Protein AF-A0A7J9HB77-F1 (afdb_monomer_lite)

Radius of gyration: 17.98 Å; chains: 1; boundin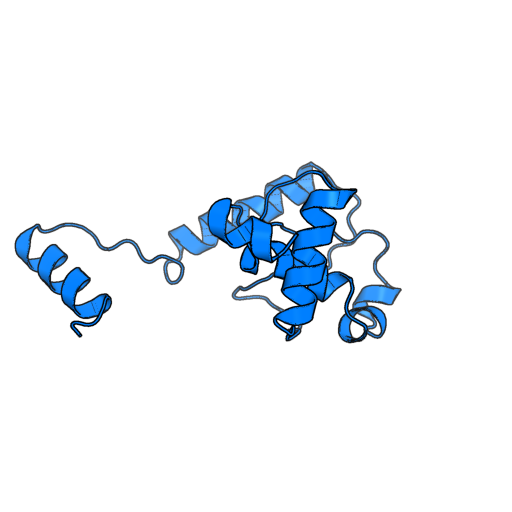g box: 35×38×48 Å

Foldseek 3Di:
DQDPVRVVVVCCVVPVDDDDDCDPDPVNQVVVCVVVVVCCVVCVPWPDDAPDLDDDDDPDDDDDDLVLLLVQQVCCCPPVVAAADSSLRVQVSCVVDPVNCPDPVNVPTPDYDGGSDGHPDDPVVNVVSD

Sequence (130 aa):
MQSREETATNVLQETGAALIHAHDDGRIISGQGTISLELLEQAPRMDTKRVPISGLRCRNVITVDDTETIKAMRLCYEILKVAVEPSGAIGLVGALSNSFRNNLAWKECNQIAIILSEGNVDLGSAVEFI

Organism: NCBI:txid34285

Structure (mmCIF, N/CA/C/O backbone):
data_AF-A0A7J9HB77-F1
#
_entry.id   AF-A0A7J9HB77-F1
#
loop_
_atom_site.group_PDB
_atom_site.id
_atom_site.type_symbol
_atom_site.label_atom_id
_atom_site.label_alt_id
_atom_site.label_comp_id
_atom_site.label_asym_id
_atom_site.label_entity_id
_atom_site.label_seq_id
_atom_site.pdbx_PDB_ins_code
_atom_site.Cartn_x
_atom_site.Cartn_y
_atom_site.Cartn_z
_atom_site.occupancy
_atom_site.B_iso_or_equiv
_atom_site.auth_seq_id
_atom_site.auth_comp_id
_atom_site.auth_asym_id
_atom_site.auth_atom_id
_atom_site.pdbx_PDB_model_num
ATOM 1 N N . MET A 1 1 ? 6.402 11.266 29.208 1.00 47.69 1 MET A N 1
ATOM 2 C CA . MET A 1 1 ? 5.503 11.126 28.043 1.00 47.69 1 MET A CA 1
ATOM 3 C C . MET A 1 1 ? 4.587 9.959 28.344 1.00 47.69 1 MET A C 1
ATOM 5 O O . MET A 1 1 ? 5.108 8.889 28.623 1.00 47.69 1 MET A O 1
ATOM 9 N N . GLN A 1 2 ? 3.276 10.183 28.394 1.00 56.22 2 GLN A N 1
ATOM 10 C CA . GLN A 1 2 ? 2.294 9.111 28.578 1.00 56.22 2 GLN A CA 1
ATOM 11 C C . GLN A 1 2 ? 2.262 8.258 27.298 1.00 56.22 2 GLN A C 1
ATOM 13 O O . GLN A 1 2 ? 2.332 8.820 26.201 1.00 56.22 2 GLN A O 1
ATOM 18 N N . SER A 1 3 ? 2.248 6.928 27.411 1.00 85.06 3 SER A N 1
ATOM 19 C CA . SER A 1 3 ? 2.229 6.055 26.225 1.00 85.06 3 SER A CA 1
ATOM 20 C C . SER A 1 3 ? 0.878 6.165 25.508 1.00 85.06 3 SER A C 1
ATOM 22 O O . SER A 1 3 ? -0.154 6.305 26.164 1.00 85.06 3 SER A O 1
ATOM 24 N N . ARG A 1 4 ? 0.859 6.045 24.170 1.00 86.00 4 ARG A N 1
ATOM 25 C CA . ARG A 1 4 ? -0.390 6.016 23.374 1.00 86.00 4 ARG A CA 1
ATOM 26 C C . ARG A 1 4 ? -1.370 4.965 23.908 1.00 86.00 4 ARG A C 1
ATOM 28 O O . ARG A 1 4 ? -2.574 5.196 23.924 1.00 86.00 4 ARG A O 1
ATOM 35 N N . GLU A 1 5 ? -0.838 3.837 24.371 1.00 84.75 5 GLU A N 1
ATOM 36 C CA . GLU A 1 5 ? -1.600 2.724 24.946 1.00 84.75 5 GLU A CA 1
ATOM 37 C C . GLU A 1 5 ? -2.236 3.082 26.294 1.00 84.75 5 GLU A C 1
ATOM 39 O O . GLU A 1 5 ? -3.373 2.705 26.572 1.00 84.75 5 GLU A O 1
ATOM 44 N N . GLU A 1 6 ? -1.532 3.853 27.119 1.00 90.00 6 GLU A N 1
ATOM 45 C CA . GLU A 1 6 ? -2.001 4.263 28.442 1.00 90.00 6 GLU A CA 1
ATOM 46 C C . GLU A 1 6 ? -3.140 5.283 28.323 1.00 90.00 6 GLU A C 1
ATOM 48 O O . GLU A 1 6 ? -4.190 5.120 28.941 1.00 90.00 6 GLU A O 1
ATOM 53 N N . THR A 1 7 ? -2.989 6.285 27.449 1.00 92.06 7 THR A N 1
ATOM 54 C CA . THR A 1 7 ? -4.066 7.242 27.157 1.00 92.06 7 THR A CA 1
ATOM 55 C C . THR A 1 7 ? -5.291 6.543 26.570 1.00 92.06 7 THR A C 1
ATOM 57 O O . THR A 1 7 ? -6.410 6.826 26.995 1.00 92.06 7 THR A O 1
ATOM 60 N N . ALA A 1 8 ? -5.099 5.601 25.637 1.00 90.44 8 ALA A N 1
ATOM 61 C CA . ALA A 1 8 ? -6.202 4.811 25.095 1.00 90.44 8 ALA A CA 1
ATOM 62 C C . ALA A 1 8 ? -6.916 4.018 26.201 1.00 90.44 8 ALA A C 1
ATOM 64 O O . ALA A 1 8 ? -8.141 4.033 26.266 1.00 90.44 8 ALA A O 1
ATOM 65 N N . THR A 1 9 ? -6.162 3.397 27.113 1.00 90.56 9 THR A N 1
ATOM 66 C CA . THR A 1 9 ? -6.715 2.637 28.245 1.00 90.56 9 THR A CA 1
ATOM 67 C C . THR A 1 9 ? -7.569 3.509 29.164 1.00 90.56 9 THR A C 1
ATOM 69 O O . THR A 1 9 ? -8.679 3.109 29.513 1.00 90.56 9 THR A O 1
ATOM 72 N N . ASN A 1 10 ? -7.107 4.713 29.506 1.00 93.62 10 ASN A N 1
ATOM 73 C CA . ASN A 1 10 ? -7.864 5.628 30.365 1.00 93.62 10 ASN A CA 1
ATOM 74 C C . ASN A 1 10 ? -9.186 6.054 29.712 1.00 93.62 10 ASN A C 1
ATOM 76 O O . ASN A 1 10 ? -10.236 5.979 30.345 1.00 93.62 10 ASN A O 1
ATOM 80 N N . VAL A 1 11 ? -9.165 6.404 28.420 1.00 94.44 11 VAL A N 1
ATOM 81 C CA . VAL A 1 11 ? -10.386 6.762 27.680 1.00 94.44 11 VAL A CA 1
ATOM 82 C C . VAL A 1 11 ? -11.376 5.595 27.646 1.00 94.44 11 VAL A C 1
ATOM 84 O O . VAL A 1 11 ? -12.574 5.810 27.828 1.00 94.44 11 VAL A O 1
ATOM 87 N N . LEU A 1 12 ? -10.905 4.356 27.458 1.00 94.19 12 LEU A N 1
ATOM 88 C CA . LEU A 1 12 ? -11.768 3.166 27.493 1.00 94.19 12 LEU A CA 1
ATOM 89 C C . LEU A 1 12 ? -12.436 2.994 28.862 1.00 94.19 12 LEU A C 1
ATOM 91 O O . LEU A 1 12 ? -13.634 2.725 28.922 1.00 94.19 12 LEU A O 1
ATOM 95 N N . GLN A 1 13 ? -11.677 3.178 29.947 1.00 94.44 13 GLN A N 1
ATOM 96 C CA . GLN A 1 13 ? -12.190 3.059 31.313 1.00 94.44 13 GLN A CA 1
ATOM 97 C C . GLN A 1 13 ? -13.202 4.159 31.656 1.00 94.44 13 GLN A C 1
ATOM 99 O O . GLN A 1 13 ? -14.221 3.872 32.280 1.00 94.44 13 GLN A O 1
ATOM 104 N N . GLU A 1 14 ? -12.947 5.398 31.235 1.00 96.50 14 GLU A N 1
ATOM 105 C CA . GLU A 1 14 ? -13.815 6.544 31.531 1.00 96.50 14 GLU A CA 1
ATOM 106 C C . GLU A 1 14 ? -15.102 6.550 30.698 1.00 96.50 14 GLU A C 1
ATOM 108 O O . GLU A 1 14 ? -16.156 6.953 31.188 1.00 96.50 14 GLU A O 1
ATOM 113 N N . THR A 1 15 ? -15.032 6.116 29.436 1.00 96.88 15 THR A N 1
ATOM 114 C CA . THR A 1 15 ? -16.149 6.258 28.484 1.00 96.88 15 THR A CA 1
ATOM 115 C C . THR A 1 15 ? -16.920 4.966 28.228 1.00 96.88 15 THR A C 1
ATOM 117 O O . THR A 1 15 ? -18.045 5.021 27.734 1.00 96.88 15 THR A O 1
ATOM 120 N N . GLY A 1 16 ? -16.328 3.801 28.511 1.00 94.56 16 GLY A N 1
ATOM 121 C CA . GLY A 1 16 ? -16.871 2.506 28.091 1.00 94.56 16 GLY A CA 1
ATOM 122 C C . GLY A 1 16 ? -16.820 2.270 26.574 1.00 94.56 16 GLY A C 1
ATOM 123 O O . GLY A 1 16 ? -17.511 1.381 26.075 1.00 94.56 16 GLY A O 1
ATOM 124 N N . ALA A 1 17 ? -16.043 3.062 25.824 1.00 94.06 17 ALA A N 1
ATOM 125 C CA . ALA A 1 17 ? -15.860 2.881 24.387 1.00 94.06 17 ALA A CA 1
ATOM 126 C C . ALA A 1 17 ? -15.172 1.544 24.053 1.00 94.06 17 ALA A C 1
ATOM 128 O O . ALA A 1 17 ? -14.505 0.932 24.885 1.00 94.06 17 ALA A O 1
ATOM 129 N N . ALA A 1 18 ? -15.308 1.098 22.804 1.00 90.44 18 ALA A N 1
ATOM 130 C CA . ALA A 1 18 ? -14.569 -0.050 22.289 1.00 90.44 18 ALA A CA 1
ATOM 131 C C . ALA A 1 18 ? -13.263 0.408 21.627 1.00 90.44 18 ALA A C 1
ATOM 133 O O . ALA A 1 18 ? -13.273 1.320 20.798 1.00 90.44 18 ALA A O 1
ATOM 134 N N . LEU A 1 19 ? -12.149 -0.256 21.945 1.00 90.19 19 LEU A N 1
ATOM 135 C CA . LEU A 1 19 ? -10.884 -0.029 21.251 1.00 90.19 19 LEU A CA 1
ATOM 136 C C . LEU A 1 19 ? -10.926 -0.699 19.880 1.00 90.19 19 LEU A C 1
ATOM 138 O O . LEU A 1 19 ? -11.203 -1.893 19.775 1.00 90.19 19 LEU A O 1
ATOM 142 N N . ILE A 1 20 ? -10.608 0.061 18.837 1.00 90.81 20 ILE A N 1
ATOM 143 C CA . ILE A 1 20 ? -10.390 -0.472 17.494 1.00 90.81 20 ILE A CA 1
ATOM 144 C C . ILE A 1 20 ? -8.891 -0.395 17.208 1.00 90.81 20 ILE A C 1
ATOM 146 O O . ILE A 1 20 ? -8.323 0.696 17.152 1.00 90.81 20 ILE A O 1
ATOM 150 N N . HIS A 1 21 ? -8.239 -1.550 17.063 1.00 88.81 21 HIS A N 1
ATOM 151 C CA . HIS A 1 21 ? -6.812 -1.608 16.743 1.00 88.81 21 HIS A CA 1
ATOM 152 C C . HIS A 1 21 ? -6.561 -1.133 15.311 1.00 88.81 21 HIS A C 1
ATOM 154 O O . HIS A 1 21 ? -7.352 -1.396 14.413 1.00 88.81 21 HIS A O 1
ATOM 160 N N . ALA A 1 22 ? -5.431 -0.468 15.072 1.00 85.94 22 ALA A N 1
ATOM 161 C CA . ALA A 1 22 ? -5.099 0.036 13.739 1.00 85.94 22 ALA A CA 1
ATOM 162 C C . ALA A 1 22 ? -4.700 -1.073 12.741 1.00 85.94 22 ALA A C 1
ATOM 164 O O . ALA A 1 22 ? -4.765 -0.852 11.537 1.00 85.94 22 ALA A O 1
ATOM 165 N N . HIS A 1 23 ? -4.267 -2.245 13.222 1.00 82.12 23 HIS A N 1
ATOM 166 C CA . HIS A 1 23 ? -3.803 -3.349 12.368 1.00 82.12 23 HIS A CA 1
ATOM 167 C C . HIS A 1 23 ? -3.963 -4.741 13.000 1.00 82.12 23 HIS A C 1
ATOM 169 O O . HIS A 1 23 ? -4.259 -5.689 12.280 1.00 82.12 23 HIS A O 1
ATOM 175 N N . ASP A 1 24 ? -3.799 -4.881 14.319 1.00 86.00 24 ASP A N 1
ATOM 176 C CA . ASP A 1 24 ? -3.865 -6.176 15.020 1.00 86.00 24 ASP A CA 1
ATOM 177 C C . ASP A 1 24 ? -5.303 -6.564 15.427 1.00 86.00 24 ASP A C 1
ATOM 179 O O . ASP A 1 24 ? -5.625 -6.775 16.592 1.00 86.00 24 ASP A O 1
ATOM 183 N N . ASP A 1 25 ? -6.215 -6.583 14.451 1.00 90.31 25 ASP A N 1
ATOM 184 C CA . ASP A 1 25 ? -7.604 -7.037 14.608 1.00 90.31 25 ASP A CA 1
ATOM 185 C C . ASP A 1 25 ? -8.038 -7.759 13.326 1.00 90.31 25 ASP A C 1
ATOM 187 O O . ASP A 1 25 ? -7.881 -7.238 12.220 1.00 90.31 25 ASP A O 1
ATOM 191 N N . GLY A 1 26 ? -8.615 -8.959 13.451 1.00 90.19 26 GLY A N 1
ATOM 192 C CA . GLY A 1 26 ? -9.021 -9.772 12.298 1.00 90.19 26 GLY A CA 1
ATOM 193 C C . GLY A 1 26 ? -10.012 -9.076 11.354 1.00 90.19 26 GLY A C 1
ATOM 194 O O . GLY A 1 26 ? -9.964 -9.287 10.140 1.00 90.19 26 GLY A O 1
ATOM 195 N N . ARG A 1 27 ? -10.875 -8.194 11.871 1.00 93.38 27 ARG A N 1
ATOM 196 C CA . ARG A 1 27 ? -11.804 -7.383 11.066 1.00 93.38 27 ARG A CA 1
ATOM 197 C C . ARG A 1 27 ? -11.053 -6.328 10.264 1.00 93.38 27 ARG A C 1
ATOM 199 O O . ARG A 1 27 ? -11.354 -6.133 9.093 1.00 93.38 27 ARG A O 1
ATOM 206 N N . ILE A 1 28 ? -10.039 -5.709 10.861 1.00 92.06 28 ILE A N 1
ATOM 207 C CA . ILE A 1 28 ? -9.191 -4.724 10.186 1.00 92.06 28 ILE A CA 1
ATOM 208 C C . ILE A 1 28 ? -8.346 -5.408 9.113 1.00 92.06 28 ILE A C 1
ATOM 210 O O . ILE A 1 28 ? -8.361 -4.976 7.967 1.00 92.06 28 ILE A O 1
ATOM 214 N N . ILE A 1 29 ? -7.706 -6.535 9.435 1.00 87.88 29 ILE A N 1
ATOM 215 C CA . ILE A 1 29 ? -6.917 -7.323 8.476 1.00 87.88 29 ILE A CA 1
ATOM 216 C C . ILE A 1 29 ? -7.785 -7.787 7.299 1.00 87.88 29 ILE A C 1
ATOM 218 O O . ILE A 1 29 ? -7.381 -7.657 6.143 1.00 87.88 29 ILE A O 1
ATOM 222 N N . SER A 1 30 ? -8.984 -8.313 7.572 1.00 89.81 30 SER A N 1
ATOM 223 C CA . SER A 1 30 ? -9.905 -8.748 6.513 1.00 89.81 30 SER A CA 1
ATOM 224 C C . SER A 1 30 ? -10.392 -7.582 5.649 1.00 89.81 30 SER A C 1
ATOM 226 O O . SER A 1 30 ? -10.409 -7.714 4.427 1.00 89.81 30 SER A O 1
ATOM 228 N N . GLY A 1 31 ? -10.695 -6.430 6.258 1.00 92.00 31 GLY A N 1
ATOM 229 C CA . GLY A 1 31 ? -11.047 -5.201 5.548 1.00 92.00 31 GLY A CA 1
ATOM 230 C C . GLY A 1 31 ? -9.922 -4.714 4.636 1.00 92.00 31 GLY A C 1
ATOM 231 O O . GLY A 1 31 ? -10.151 -4.509 3.449 1.00 92.00 31 GLY A O 1
ATOM 232 N N . GLN A 1 32 ? -8.688 -4.626 5.141 1.00 90.31 32 GLN A N 1
ATOM 233 C CA . GLN A 1 32 ? -7.514 -4.241 4.345 1.00 90.31 32 GLN A CA 1
ATOM 234 C C . GLN A 1 32 ? -7.236 -5.229 3.201 1.00 90.31 32 GLN A C 1
ATOM 236 O O . GLN A 1 32 ? -6.771 -4.837 2.137 1.00 90.31 32 GLN A O 1
ATOM 241 N N . GLY A 1 33 ? -7.559 -6.513 3.380 1.00 88.31 33 GLY A N 1
ATOM 242 C CA . GLY A 1 33 ? -7.405 -7.536 2.345 1.00 88.31 33 GLY A CA 1
ATOM 243 C C . GLY A 1 33 ? -8.310 -7.357 1.118 1.00 88.31 33 GLY A C 1
ATOM 244 O O . GLY A 1 33 ? -7.999 -7.922 0.067 1.00 88.31 33 GLY A O 1
ATOM 245 N N . THR A 1 34 ? -9.390 -6.571 1.212 1.00 92.19 34 THR A N 1
ATOM 246 C CA . THR A 1 34 ? -10.344 -6.361 0.103 1.00 92.19 34 THR A CA 1
ATOM 247 C C . THR A 1 34 ? -9.705 -5.716 -1.126 1.00 92.19 34 THR A C 1
ATOM 249 O O . THR A 1 34 ? -10.046 -6.102 -2.241 1.00 92.19 34 THR A O 1
ATOM 252 N N . ILE A 1 35 ? -8.669 -4.885 -0.951 1.00 89.00 35 ILE A N 1
ATOM 253 C CA . ILE A 1 35 ? -7.888 -4.315 -2.064 1.00 89.00 35 ILE A CA 1
ATOM 254 C C . ILE A 1 35 ? -7.321 -5.394 -2.993 1.00 89.00 35 ILE A C 1
ATOM 256 O O . ILE A 1 35 ? -7.211 -5.205 -4.201 1.00 89.00 35 ILE A O 1
ATOM 260 N N . SER A 1 36 ? -6.976 -6.566 -2.447 1.00 84.81 36 SER A N 1
ATOM 261 C CA . SER A 1 36 ? -6.482 -7.681 -3.256 1.00 84.81 36 SER A CA 1
ATOM 262 C C . SER A 1 36 ? -7.579 -8.315 -4.106 1.00 84.81 36 SER A C 1
ATOM 264 O O . SER A 1 36 ? -7.253 -8.892 -5.141 1.00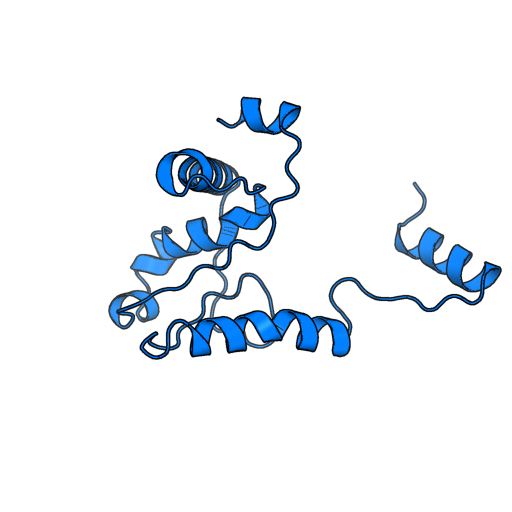 84.81 36 SER A O 1
ATOM 266 N N . LEU A 1 37 ? -8.841 -8.254 -3.672 1.00 87.44 37 LEU A N 1
ATOM 267 C CA . LEU A 1 37 ? -9.985 -8.720 -4.457 1.00 87.44 37 LEU A CA 1
ATOM 268 C C . LEU A 1 37 ? -10.255 -7.741 -5.600 1.00 87.44 37 LEU A C 1
ATOM 270 O O . LEU A 1 37 ? -10.247 -8.156 -6.754 1.00 87.44 37 LEU A O 1
ATOM 274 N N . GLU A 1 38 ? -10.353 -6.446 -5.292 1.00 90.12 38 GLU A N 1
ATOM 275 C CA . GLU A 1 38 ? -10.574 -5.387 -6.288 1.00 90.12 38 GLU A CA 1
ATOM 276 C C . GLU A 1 38 ? -9.490 -5.387 -7.373 1.00 90.12 38 GLU A C 1
ATOM 278 O O . GLU A 1 38 ? -9.775 -5.327 -8.569 1.00 90.12 38 GLU A O 1
ATOM 283 N N . LEU A 1 39 ? -8.228 -5.539 -6.969 1.00 86.81 39 LEU A N 1
ATOM 284 C CA . LEU A 1 39 ? -7.102 -5.590 -7.894 1.00 86.81 39 LEU A CA 1
ATOM 285 C C . LEU A 1 39 ? -7.149 -6.822 -8.813 1.00 86.81 39 LEU A C 1
ATOM 287 O O . LEU A 1 39 ? -6.796 -6.724 -9.987 1.00 86.81 39 LEU A O 1
ATOM 291 N N . LEU A 1 40 ? -7.575 -7.982 -8.302 1.00 83.94 40 LEU A N 1
ATOM 292 C CA . LEU A 1 40 ? -7.743 -9.186 -9.123 1.00 83.94 40 LEU A CA 1
ATOM 293 C C . LEU A 1 40 ? -8.909 -9.054 -10.107 1.00 83.94 40 LEU A C 1
ATOM 295 O O . LEU A 1 40 ? -8.821 -9.573 -11.219 1.00 83.94 40 LEU A O 1
ATOM 299 N N . GLU A 1 41 ? -9.978 -8.364 -9.715 1.00 89.31 41 GLU A N 1
ATOM 300 C CA . GLU A 1 41 ? -11.111 -8.072 -10.595 1.00 89.31 41 GLU A CA 1
ATOM 301 C C . GLU A 1 41 ? -10.715 -7.104 -11.718 1.00 89.31 41 GLU A C 1
ATOM 303 O O . GLU A 1 41 ? -11.067 -7.323 -12.878 1.00 89.31 41 GLU A O 1
ATOM 308 N N . GLN A 1 42 ? -9.931 -6.069 -11.402 1.00 89.12 42 GLN A N 1
ATOM 309 C CA . GLN A 1 42 ? -9.471 -5.067 -12.371 1.00 89.12 42 GLN A CA 1
ATOM 310 C C . GLN A 1 42 ? -8.339 -5.576 -13.278 1.00 89.12 42 GLN A C 1
ATOM 312 O O . GLN A 1 42 ? -8.241 -5.165 -14.436 1.00 89.12 42 GLN A O 1
ATOM 317 N N . ALA A 1 43 ? -7.489 -6.478 -12.779 1.00 84.62 43 ALA A N 1
ATOM 318 C CA . ALA A 1 43 ? -6.342 -7.027 -13.501 1.00 84.62 43 ALA A CA 1
ATOM 319 C C . ALA A 1 43 ? -6.309 -8.571 -13.441 1.00 84.62 43 ALA A C 1
ATOM 321 O O . ALA A 1 43 ? -5.402 -9.159 -12.845 1.00 84.62 43 ALA A O 1
ATOM 322 N N . PRO A 1 44 ? -7.241 -9.270 -14.120 1.00 77.62 44 PRO A N 1
ATOM 323 C CA . PRO A 1 44 ? -7.393 -10.727 -14.013 1.00 77.62 44 PRO A CA 1
ATOM 324 C C . PRO A 1 44 ? -6.231 -11.532 -14.616 1.00 77.62 44 PRO A C 1
ATOM 326 O O . PRO A 1 44 ? -6.103 -12.725 -14.353 1.00 77.62 44 PRO A O 1
ATOM 329 N N . ARG A 1 45 ? -5.380 -10.902 -15.437 1.00 74.50 45 ARG A N 1
ATOM 330 C CA . ARG A 1 45 ? -4.179 -11.520 -16.033 1.00 74.50 45 ARG A CA 1
ATOM 331 C C . ARG A 1 45 ? -2.920 -11.340 -15.189 1.00 74.50 45 ARG A C 1
ATOM 333 O O . ARG A 1 45 ? -1.844 -11.741 -15.624 1.00 74.50 45 ARG A O 1
ATOM 340 N N . MET A 1 46 ? -3.037 -10.729 -14.014 1.00 69.75 46 MET A N 1
ATOM 341 C CA . MET A 1 46 ? -1.886 -10.480 -13.170 1.00 69.75 46 MET A CA 1
ATOM 342 C C . MET A 1 46 ? -1.371 -11.795 -12.577 1.00 69.75 46 MET A C 1
ATOM 344 O O . MET A 1 46 ? -1.973 -12.373 -11.664 1.00 69.75 46 MET A O 1
ATOM 348 N N . ASP A 1 47 ? -0.228 -12.250 -13.095 1.00 59.12 47 ASP A N 1
ATOM 349 C CA . ASP A 1 47 ? 0.507 -13.396 -12.569 1.00 59.12 47 ASP A CA 1
ATOM 350 C C . ASP A 1 47 ? 0.755 -13.170 -11.075 1.00 59.12 47 ASP A C 1
ATOM 352 O O . ASP A 1 47 ? 1.391 -12.207 -10.646 1.00 59.12 47 ASP A O 1
ATOM 356 N N . THR A 1 48 ? 0.146 -14.013 -10.246 1.00 53.62 48 THR A N 1
ATOM 357 C CA . THR A 1 48 ? -0.096 -13.702 -8.837 1.00 53.62 48 THR A CA 1
ATOM 358 C C . THR A 1 48 ? 1.181 -13.815 -7.992 1.00 53.62 48 THR A C 1
ATOM 360 O O . THR A 1 48 ? 1.388 -14.769 -7.235 1.00 53.62 48 THR A O 1
ATOM 363 N N . LYS A 1 49 ? 2.042 -12.798 -8.043 1.00 53.84 49 LYS A N 1
ATOM 364 C CA . LYS A 1 49 ? 3.048 -12.524 -7.010 1.00 53.84 49 LYS A CA 1
ATOM 365 C C . LYS A 1 49 ? 2.865 -11.089 -6.531 1.00 53.84 49 LYS A C 1
ATOM 367 O O . LYS A 1 49 ? 3.453 -10.146 -7.038 1.00 53.84 49 LYS A O 1
ATOM 372 N N . ARG A 1 50 ? 1.998 -10.969 -5.528 1.00 54.62 50 ARG A N 1
ATOM 373 C CA . ARG A 1 50 ? 1.744 -9.739 -4.778 1.00 54.62 50 ARG A CA 1
ATOM 374 C C . ARG A 1 50 ? 3.039 -9.314 -4.081 1.00 54.62 50 ARG A C 1
ATOM 376 O O . ARG A 1 50 ? 3.711 -10.172 -3.504 1.00 54.62 50 ARG A O 1
ATOM 383 N N . VAL A 1 51 ? 3.358 -8.023 -4.105 1.00 51.78 51 VAL A N 1
ATOM 384 C CA . VAL A 1 51 ? 4.344 -7.411 -3.203 1.00 51.78 51 VAL A CA 1
ATOM 385 C C . VAL A 1 51 ? 3.543 -6.775 -2.065 1.00 51.78 51 VAL A C 1
ATOM 387 O O . VAL A 1 51 ? 3.146 -5.618 -2.178 1.00 51.78 51 VAL A O 1
ATOM 390 N N . PRO A 1 52 ? 3.174 -7.533 -1.015 1.00 51.19 52 PRO A N 1
ATOM 391 C CA . PRO A 1 52 ? 2.547 -6.929 0.147 1.00 51.19 52 PRO A CA 1
ATOM 392 C C . PRO A 1 52 ? 3.566 -6.045 0.866 1.00 51.19 52 PRO A C 1
ATOM 394 O O . PRO A 1 52 ? 4.723 -6.428 1.037 1.00 51.19 52 PRO A O 1
ATOM 397 N N . ILE A 1 53 ? 3.105 -4.875 1.298 1.00 53.34 53 ILE A N 1
ATOM 398 C CA . ILE A 1 53 ? 3.883 -3.927 2.101 1.00 53.34 53 ILE A CA 1
ATOM 399 C C . ILE A 1 53 ? 3.902 -4.381 3.580 1.00 53.34 53 ILE A C 1
ATOM 401 O O . ILE A 1 53 ? 4.871 -4.127 4.286 1.00 53.34 53 ILE A O 1
ATOM 405 N N . SER A 1 54 ? 2.906 -5.160 4.033 1.00 46.28 54 SER A N 1
ATOM 406 C CA . SER A 1 54 ? 2.886 -5.866 5.329 1.00 46.28 54 SER A CA 1
ATOM 407 C C . SER A 1 54 ? 1.735 -6.899 5.381 1.00 46.28 54 SER A C 1
ATOM 409 O O . SER A 1 54 ? 0.721 -6.720 4.708 1.00 46.28 54 SER A O 1
ATOM 411 N N . GLY A 1 55 ? 1.875 -8.016 6.121 1.00 48.06 55 GLY A N 1
ATOM 412 C CA . GLY A 1 55 ? 0.774 -8.980 6.344 1.00 48.06 55 GLY A CA 1
ATOM 413 C C . GLY A 1 55 ? 1.159 -10.450 6.615 1.00 48.06 55 GLY A C 1
ATOM 414 O O . GLY A 1 55 ? 2.276 -10.890 6.360 1.00 48.06 55 GLY A O 1
ATOM 415 N N . LEU A 1 56 ? 0.192 -11.245 7.099 1.00 42.81 56 LEU A N 1
ATOM 416 C CA . LEU A 1 56 ? 0.357 -12.624 7.616 1.00 42.81 56 LEU A CA 1
ATOM 417 C C . LEU A 1 56 ? 0.812 -13.689 6.591 1.00 42.81 56 LEU A C 1
ATOM 419 O O . LEU A 1 56 ? 1.070 -14.832 6.966 1.00 42.81 56 LEU A O 1
ATOM 423 N N . ARG A 1 57 ? 0.898 -13.362 5.293 1.00 56.72 57 ARG A N 1
ATOM 424 C CA . ARG A 1 57 ? 1.338 -14.295 4.232 1.00 56.72 57 ARG A CA 1
ATOM 425 C C . ARG A 1 57 ? 2.351 -13.660 3.273 1.00 56.72 57 ARG A C 1
ATOM 427 O O . ARG A 1 57 ? 2.240 -13.807 2.055 1.00 56.72 57 ARG A O 1
ATOM 434 N N . CYS A 1 58 ? 3.344 -12.957 3.815 1.00 61.94 58 CYS A N 1
ATOM 435 C CA . CYS A 1 58 ? 4.496 -12.481 3.050 1.00 61.94 58 CYS A CA 1
ATOM 436 C C . CYS A 1 58 ? 5.450 -13.643 2.735 1.00 61.94 58 CYS A C 1
ATOM 438 O O . CYS A 1 58 ? 5.856 -14.376 3.632 1.00 61.94 58 CYS A O 1
ATOM 440 N N . ARG A 1 59 ? 5.821 -13.816 1.458 1.00 67.44 59 ARG A N 1
ATOM 441 C CA . ARG A 1 59 ? 6.859 -14.791 1.071 1.00 67.44 59 ARG A CA 1
ATOM 442 C C . ARG A 1 59 ? 8.265 -14.258 1.332 1.00 67.44 59 ARG A C 1
ATOM 444 O O . ARG A 1 59 ? 9.096 -15.002 1.828 1.00 67.44 59 ARG A O 1
ATOM 451 N N .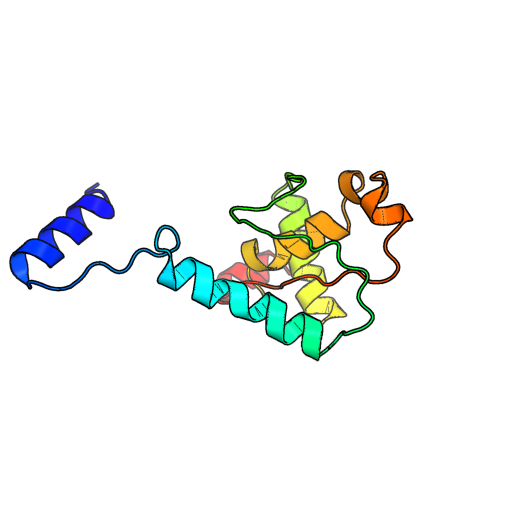 ASN A 1 60 ? 8.492 -12.982 1.023 1.00 72.38 60 ASN A N 1
ATOM 452 C CA . ASN A 1 60 ? 9.770 -12.294 1.177 1.00 72.38 60 ASN A CA 1
ATOM 453 C C . ASN A 1 60 ? 9.528 -10.901 1.769 1.00 72.38 60 ASN A C 1
ATOM 455 O O . ASN A 1 60 ? 8.457 -10.328 1.568 1.00 72.38 60 ASN A O 1
ATOM 459 N N . VAL A 1 61 ? 10.545 -10.355 2.434 1.00 80.38 61 VAL A N 1
ATOM 460 C CA . VAL A 1 61 ? 10.584 -8.971 2.920 1.00 80.38 61 VAL A CA 1
ATOM 461 C C . VAL A 1 61 ? 11.765 -8.273 2.252 1.00 80.38 61 VAL A C 1
ATOM 463 O O . VAL A 1 61 ? 12.848 -8.850 2.162 1.00 80.38 61 VAL A O 1
ATOM 466 N N . ILE A 1 62 ? 11.543 -7.057 1.758 1.00 82.50 62 ILE A N 1
ATOM 467 C CA . ILE A 1 62 ? 12.582 -6.193 1.192 1.00 82.50 62 ILE A CA 1
ATOM 468 C C . ILE A 1 62 ? 12.661 -4.960 2.084 1.00 82.50 62 ILE A C 1
ATOM 470 O O . ILE A 1 62 ? 11.644 -4.315 2.329 1.00 82.50 62 ILE A O 1
ATOM 474 N N . THR A 1 63 ? 13.855 -4.654 2.580 1.00 86.25 63 THR A N 1
ATOM 475 C CA . THR A 1 63 ? 14.137 -3.400 3.280 1.00 86.25 63 THR A CA 1
ATOM 476 C C . THR A 1 63 ? 14.490 -2.325 2.265 1.00 86.25 63 THR A C 1
ATOM 478 O O . THR A 1 63 ? 15.099 -2.627 1.237 1.00 86.25 63 THR A O 1
ATOM 481 N N . VAL A 1 64 ? 14.118 -1.088 2.561 1.00 86.25 64 VAL A N 1
ATOM 482 C CA . VAL A 1 64 ? 14.341 0.061 1.684 1.00 86.25 64 VAL A CA 1
ATOM 483 C C . VAL A 1 64 ? 14.940 1.203 2.487 1.00 86.25 64 VAL A C 1
ATOM 485 O O . VAL A 1 6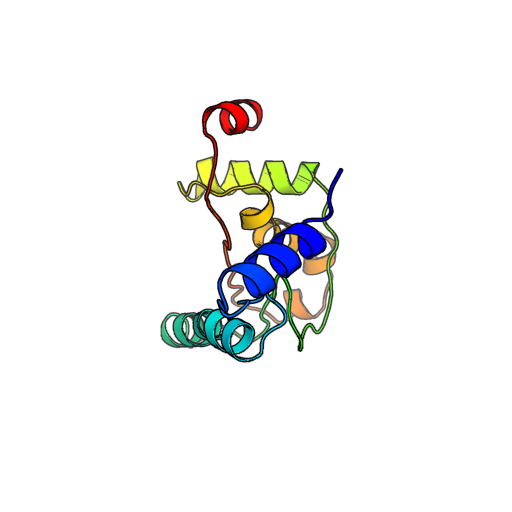4 ? 14.644 1.335 3.675 1.00 86.25 64 VAL A O 1
ATOM 488 N N . ASP A 1 65 ? 15.769 2.012 1.838 1.00 90.19 65 ASP A N 1
ATOM 489 C CA . ASP A 1 65 ? 16.347 3.200 2.460 1.00 90.19 65 ASP A CA 1
ATOM 490 C C . ASP A 1 65 ? 15.427 4.417 2.281 1.00 90.19 65 ASP A C 1
ATOM 492 O O . ASP A 1 65 ? 14.752 4.573 1.256 1.00 90.19 65 ASP A O 1
ATOM 496 N N . ASP A 1 66 ? 15.457 5.350 3.236 1.00 90.75 66 ASP A N 1
ATOM 497 C CA . ASP A 1 66 ? 14.670 6.592 3.174 1.00 90.75 66 ASP A CA 1
ATOM 498 C C . ASP A 1 66 ? 14.956 7.385 1.891 1.00 90.75 66 ASP A C 1
ATOM 500 O O . ASP A 1 66 ? 14.050 7.924 1.259 1.00 90.75 66 ASP A O 1
ATOM 504 N N . THR A 1 67 ? 16.216 7.403 1.442 1.00 92.00 67 THR A N 1
ATOM 505 C CA . THR A 1 67 ? 16.599 8.118 0.213 1.00 92.00 67 THR A CA 1
ATOM 506 C C . THR A 1 67 ? 15.963 7.523 -1.043 1.00 92.00 67 THR A C 1
ATOM 508 O O . THR A 1 67 ? 15.642 8.261 -1.976 1.00 92.00 67 THR A O 1
ATOM 511 N N . GLU A 1 68 ? 15.766 6.204 -1.088 1.00 92.50 68 GLU A N 1
ATOM 512 C CA . GLU A 1 68 ? 15.065 5.542 -2.187 1.00 92.50 68 GLU A CA 1
ATOM 513 C C . GLU A 1 68 ? 13.561 5.798 -2.096 1.00 92.50 68 GLU A C 1
ATOM 515 O O . GLU A 1 68 ? 12.924 6.070 -3.114 1.00 92.50 68 GLU A O 1
ATOM 520 N N . THR A 1 69 ? 13.018 5.803 -0.878 1.00 92.31 69 THR A N 1
ATOM 521 C CA . THR A 1 69 ? 11.614 6.122 -0.593 1.00 92.31 69 THR A CA 1
ATOM 522 C C . THR A 1 69 ? 11.240 7.525 -1.058 1.00 92.31 69 THR A C 1
ATOM 524 O O . THR A 1 69 ? 10.265 7.688 -1.791 1.00 92.31 69 THR A O 1
ATOM 527 N N . ILE A 1 70 ? 12.062 8.531 -0.752 1.00 92.69 70 ILE A N 1
ATOM 528 C CA . ILE A 1 70 ? 11.844 9.901 -1.231 1.00 92.69 70 ILE A CA 1
ATOM 529 C C . ILE A 1 70 ? 11.936 9.987 -2.762 1.00 92.69 70 ILE A C 1
ATOM 531 O O . ILE A 1 70 ? 11.114 10.651 -3.391 1.00 92.69 70 ILE A O 1
ATOM 535 N N . LYS A 1 71 ? 12.884 9.284 -3.398 1.00 93.25 71 LYS A N 1
ATOM 536 C CA . LYS A 1 71 ? 12.966 9.239 -4.871 1.00 93.25 71 LYS A CA 1
ATOM 537 C C . LYS A 1 71 ? 11.726 8.597 -5.494 1.00 93.25 71 LYS A C 1
ATOM 539 O O . LYS A 1 71 ? 11.225 9.101 -6.495 1.00 93.25 71 LYS A O 1
ATOM 544 N N . ALA A 1 72 ? 11.219 7.510 -4.915 1.00 93.50 72 ALA A N 1
ATOM 545 C CA . ALA A 1 72 ? 9.990 6.872 -5.376 1.00 93.50 72 ALA A CA 1
ATOM 546 C C . ALA A 1 72 ? 8.774 7.792 -5.199 1.00 93.50 72 ALA A C 1
ATOM 548 O O . ALA A 1 72 ? 7.966 7.905 -6.119 1.00 93.50 72 ALA A O 1
ATOM 549 N N . MET A 1 73 ? 8.687 8.509 -4.075 1.00 93.06 73 MET A N 1
ATOM 550 C CA . MET A 1 73 ? 7.664 9.532 -3.855 1.00 93.06 73 MET A CA 1
ATOM 551 C C . MET A 1 73 ? 7.716 10.610 -4.948 1.00 93.06 73 MET A C 1
ATOM 553 O O . MET A 1 73 ? 6.696 10.880 -5.577 1.00 93.06 73 MET A O 1
ATOM 557 N N . ARG A 1 74 ? 8.902 11.154 -5.269 1.00 93.38 74 ARG A N 1
ATOM 558 C CA . ARG A 1 74 ? 9.070 12.110 -6.384 1.00 93.38 74 ARG A CA 1
ATOM 559 C C . ARG A 1 74 ? 8.569 11.546 -7.712 1.00 93.38 74 ARG A C 1
ATOM 561 O O . ARG A 1 74 ? 7.833 12.226 -8.418 1.00 93.38 74 ARG A O 1
ATOM 568 N N . LEU A 1 75 ? 8.892 10.291 -8.034 1.00 94.38 75 LEU A N 1
ATOM 569 C CA . LEU A 1 75 ? 8.404 9.642 -9.258 1.00 94.38 75 LEU A CA 1
ATOM 570 C C . LEU A 1 75 ? 6.872 9.533 -9.292 1.00 94.38 75 LEU A C 1
ATOM 572 O O . LEU A 1 75 ? 6.275 9.728 -10.353 1.00 94.38 75 LEU A O 1
ATOM 576 N N . CYS A 1 76 ? 6.217 9.269 -8.158 1.00 94.38 76 CYS A N 1
ATOM 577 C CA . CYS A 1 76 ? 4.754 9.288 -8.078 1.00 94.38 76 CYS A CA 1
ATOM 578 C C . CYS A 1 76 ? 4.184 10.675 -8.426 1.00 94.38 76 CYS A C 1
ATOM 580 O O . CYS A 1 76 ? 3.219 10.764 -9.188 1.00 94.38 76 CYS A O 1
ATOM 582 N N . TYR A 1 77 ? 4.818 11.756 -7.968 1.00 93.62 77 TYR A N 1
ATOM 583 C CA . TYR A 1 77 ? 4.404 13.128 -8.286 1.00 93.62 77 TYR A CA 1
ATOM 584 C C . TYR A 1 77 ? 4.701 13.509 -9.740 1.00 93.62 77 TYR A C 1
ATOM 586 O O . TYR A 1 77 ? 3.862 14.089 -10.431 1.00 93.62 77 TYR A O 1
ATOM 594 N N . GLU A 1 78 ? 5.899 13.194 -10.224 1.00 94.69 78 GLU A N 1
ATOM 595 C CA . GLU A 1 78 ? 6.385 13.636 -11.528 1.00 94.69 78 GLU A CA 1
ATOM 596 C C . GLU A 1 78 ? 5.815 12.814 -12.681 1.00 94.69 78 GLU A C 1
ATOM 598 O O . GLU A 1 78 ? 5.532 13.375 -13.740 1.00 94.69 78 GLU A O 1
ATOM 603 N N . ILE A 1 79 ? 5.620 11.510 -12.490 1.00 95.88 79 ILE A N 1
ATOM 604 C CA . ILE A 1 79 ? 5.228 10.593 -13.563 1.00 95.88 79 ILE A CA 1
ATOM 605 C C . ILE A 1 79 ? 3.765 10.191 -13.423 1.00 95.88 79 ILE A C 1
ATOM 607 O O . ILE A 1 79 ? 2.996 10.363 -14.367 1.00 95.88 79 ILE A O 1
ATOM 611 N N . LEU A 1 80 ? 3.371 9.689 -12.249 1.00 93.94 80 LEU A N 1
ATOM 612 C CA . LEU A 1 80 ? 2.003 9.204 -12.026 1.00 93.94 80 LEU A CA 1
ATOM 613 C C . LEU A 1 80 ? 1.015 10.347 -11.760 1.00 93.94 80 LEU A C 1
ATOM 615 O O . LEU A 1 80 ? -0.185 10.160 -11.937 1.00 93.94 80 LEU A O 1
ATOM 619 N N . LYS A 1 81 ? 1.522 11.526 -11.371 1.00 94.25 81 LYS A N 1
ATOM 620 C CA . LYS A 1 81 ? 0.738 12.701 -10.961 1.00 94.25 81 LYS A CA 1
ATOM 621 C C . LYS A 1 81 ? -0.174 12.417 -9.761 1.00 94.25 81 LYS A C 1
ATOM 623 O O . LYS A 1 81 ? -1.252 12.994 -9.648 1.00 94.25 81 LYS A O 1
ATOM 628 N N . VAL A 1 82 ? 0.274 11.538 -8.863 1.00 92.88 82 VAL A N 1
ATOM 629 C CA . VAL A 1 82 ? -0.438 11.163 -7.635 1.00 92.88 82 VAL A CA 1
ATOM 630 C C . VAL A 1 82 ? 0.360 11.645 -6.430 1.00 92.88 82 VAL A C 1
ATOM 632 O O . VAL A 1 82 ? 1.544 11.330 -6.306 1.00 92.88 82 VAL A O 1
ATOM 635 N N . ALA A 1 83 ? -0.298 12.391 -5.542 1.00 92.31 83 ALA A N 1
ATOM 636 C CA . ALA A 1 83 ? 0.278 12.800 -4.269 1.00 92.31 83 ALA A CA 1
ATOM 637 C C . ALA A 1 83 ? 0.253 11.624 -3.283 1.00 92.31 83 ALA A C 1
ATOM 639 O O . ALA A 1 83 ? -0.816 11.125 -2.936 1.00 92.31 83 ALA A O 1
ATOM 640 N N . VAL A 1 84 ? 1.433 11.177 -2.860 1.00 92.69 84 VAL A N 1
ATOM 641 C CA . VAL A 1 84 ? 1.633 10.089 -1.891 1.00 92.69 84 VAL A CA 1
ATOM 642 C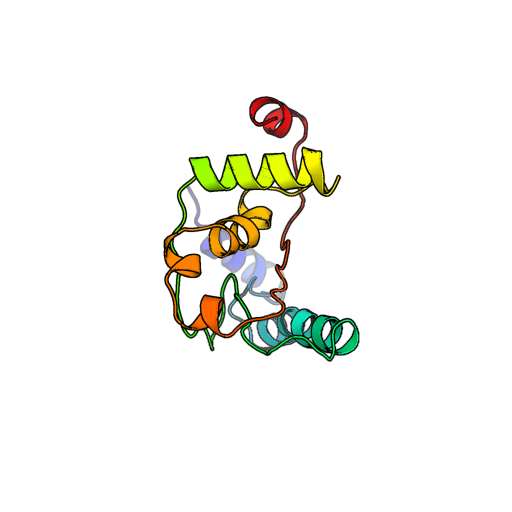 C . VAL A 1 84 ? 2.604 10.538 -0.810 1.00 92.69 84 VAL A C 1
ATOM 644 O O . VAL A 1 84 ? 3.509 11.321 -1.090 1.00 92.69 84 VAL A O 1
ATOM 647 N N . GLU A 1 85 ? 2.447 10.042 0.412 1.00 92.00 85 GLU A N 1
ATOM 648 C CA . GLU A 1 85 ? 3.450 10.270 1.458 1.00 92.00 85 GLU A CA 1
ATOM 649 C C . GLU A 1 85 ? 4.579 9.223 1.363 1.00 92.00 85 GLU A C 1
ATOM 651 O O . GLU A 1 85 ? 4.428 8.235 0.633 1.00 92.00 85 GLU A O 1
ATOM 656 N N . PRO A 1 86 ? 5.721 9.400 2.059 1.00 91.12 86 PRO A N 1
ATOM 657 C CA . PRO A 1 86 ? 6.864 8.499 1.920 1.00 91.12 86 PRO A CA 1
ATOM 658 C C . PRO A 1 86 ? 6.514 7.015 2.126 1.00 91.12 86 PRO A C 1
ATOM 660 O O . PRO A 1 86 ? 6.851 6.185 1.282 1.00 91.12 86 PRO A O 1
ATOM 663 N N . SER A 1 87 ? 5.771 6.669 3.183 1.00 90.31 87 SER A N 1
ATOM 664 C CA . SER A 1 87 ? 5.316 5.291 3.451 1.00 90.31 87 SER A CA 1
ATOM 665 C C . SER A 1 87 ? 4.477 4.717 2.304 1.00 90.31 87 SER A C 1
ATOM 667 O O . SER A 1 87 ? 4.663 3.559 1.922 1.00 90.31 87 SER A O 1
ATOM 669 N N . GLY A 1 88 ? 3.623 5.543 1.691 1.00 91.44 88 GLY A N 1
ATOM 670 C CA . GLY A 1 88 ? 2.799 5.188 0.535 1.00 91.44 88 GLY A CA 1
ATOM 671 C C . GLY A 1 88 ? 3.594 4.808 -0.718 1.00 91.44 88 GLY A C 1
ATOM 672 O O . GLY A 1 88 ? 3.082 4.080 -1.569 1.00 91.44 88 GLY A O 1
ATOM 673 N N . ALA A 1 89 ? 4.853 5.243 -0.828 1.00 92.69 89 ALA A N 1
ATOM 674 C CA . ALA A 1 89 ? 5.721 4.963 -1.971 1.00 92.69 89 ALA A CA 1
ATOM 675 C C . ALA A 1 89 ? 6.626 3.723 -1.792 1.00 92.69 89 ALA A C 1
ATOM 677 O O . ALA A 1 89 ? 7.262 3.294 -2.758 1.00 92.69 89 ALA A O 1
ATOM 678 N N . ILE A 1 90 ? 6.676 3.102 -0.605 1.00 91.75 90 ILE A N 1
ATOM 679 C CA . ILE A 1 90 ? 7.590 1.978 -0.303 1.00 91.75 90 ILE A CA 1
ATOM 680 C C . ILE A 1 90 ? 7.388 0.791 -1.258 1.00 91.75 90 ILE A C 1
ATOM 682 O O . ILE A 1 90 ? 8.360 0.166 -1.692 1.00 91.75 90 ILE A O 1
ATOM 686 N N . GLY A 1 91 ? 6.142 0.500 -1.646 1.00 89.25 91 GLY A N 1
ATOM 687 C CA . GLY A 1 91 ? 5.846 -0.564 -2.611 1.00 89.25 91 GLY A CA 1
ATOM 688 C C . GLY A 1 91 ? 6.538 -0.353 -3.963 1.00 89.25 91 GLY A C 1
ATOM 689 O O . GLY A 1 91 ? 7.023 -1.312 -4.570 1.00 89.25 91 GLY A O 1
ATOM 690 N N . LEU A 1 92 ? 6.646 0.904 -4.408 1.00 90.62 92 LEU A N 1
ATOM 691 C CA . LEU A 1 92 ? 7.344 1.265 -5.640 1.00 90.62 92 LEU A CA 1
ATOM 692 C C . LEU A 1 92 ? 8.858 1.088 -5.494 1.00 90.62 92 LEU A C 1
ATOM 694 O O . LEU A 1 92 ? 9.494 0.560 -6.406 1.00 90.62 92 LEU A O 1
ATOM 698 N N . VAL A 1 93 ? 9.430 1.449 -4.342 1.00 91.62 93 VAL A N 1
ATOM 699 C CA . VAL A 1 93 ? 10.853 1.202 -4.063 1.00 91.62 93 VAL A CA 1
ATOM 700 C C . VAL A 1 93 ? 11.164 -0.289 -4.132 1.00 91.62 93 VAL A C 1
ATOM 702 O O . VAL A 1 93 ? 12.077 -0.699 -4.850 1.00 91.62 93 VAL A O 1
ATOM 705 N N . GLY A 1 94 ? 10.361 -1.116 -3.454 1.00 88.12 94 GLY A N 1
ATOM 706 C CA . GLY A 1 94 ? 10.514 -2.569 -3.468 1.00 88.12 94 GLY A CA 1
ATOM 707 C C . GLY A 1 94 ? 10.500 -3.128 -4.891 1.00 88.12 94 GLY A C 1
ATOM 708 O O . GLY A 1 94 ? 11.393 -3.895 -5.253 1.00 88.12 94 GLY A O 1
ATOM 709 N N . ALA A 1 95 ? 9.557 -2.677 -5.724 1.00 85.81 95 ALA A N 1
ATOM 710 C CA . ALA A 1 95 ? 9.450 -3.092 -7.122 1.00 85.81 95 ALA A CA 1
ATOM 711 C C . ALA A 1 95 ? 10.634 -2.635 -7.997 1.00 85.81 95 ALA A C 1
ATOM 713 O O . ALA A 1 95 ? 11.023 -3.340 -8.930 1.00 85.81 95 ALA A O 1
ATOM 714 N N . LEU A 1 96 ? 11.220 -1.470 -7.711 1.00 87.06 96 LEU A N 1
ATOM 715 C CA . LEU A 1 96 ? 12.356 -0.937 -8.466 1.00 87.06 96 LEU A CA 1
ATOM 716 C C . LEU A 1 96 ? 13.711 -1.462 -7.977 1.00 87.06 96 LEU A C 1
ATOM 718 O O . LEU A 1 96 ? 14.666 -1.435 -8.758 1.00 87.06 96 LEU A O 1
ATOM 722 N N . SER A 1 97 ? 13.782 -1.967 -6.743 1.00 86.00 97 SER A N 1
ATOM 723 C CA . SER A 1 97 ? 15.014 -2.407 -6.088 1.00 86.00 97 SER A CA 1
ATOM 724 C C . SER A 1 97 ? 15.755 -3.507 -6.858 1.00 86.00 97 SER A C 1
ATOM 726 O O . SER A 1 97 ? 15.165 -4.430 -7.433 1.00 86.00 97 SER A O 1
ATOM 728 N N . ASN A 1 98 ? 17.089 -3.468 -6.804 1.00 85.56 98 ASN A N 1
ATOM 729 C CA . ASN A 1 98 ? 17.929 -4.533 -7.363 1.00 85.56 98 ASN A CA 1
ATOM 730 C C . ASN A 1 98 ? 17.664 -5.885 -6.680 1.00 85.56 98 ASN A C 1
ATOM 732 O O . ASN A 1 98 ? 17.684 -6.928 -7.335 1.00 85.56 98 ASN A O 1
ATOM 736 N N . SER A 1 99 ? 17.362 -5.863 -5.379 1.00 81.62 99 SER A N 1
ATOM 737 C CA . SER A 1 99 ? 16.993 -7.043 -4.591 1.00 81.62 99 SER A CA 1
ATOM 738 C C . SER A 1 99 ? 15.777 -7.765 -5.171 1.00 81.62 99 SER A C 1
ATOM 740 O O . SER A 1 99 ? 15.769 -8.996 -5.247 1.00 81.62 99 SER A O 1
ATOM 742 N N . PHE A 1 100 ? 14.771 -7.020 -5.639 1.00 82.00 100 PHE A N 1
ATOM 743 C CA . PHE A 1 100 ? 13.612 -7.614 -6.295 1.00 82.00 100 PHE A CA 1
ATOM 744 C C . PHE A 1 100 ? 13.92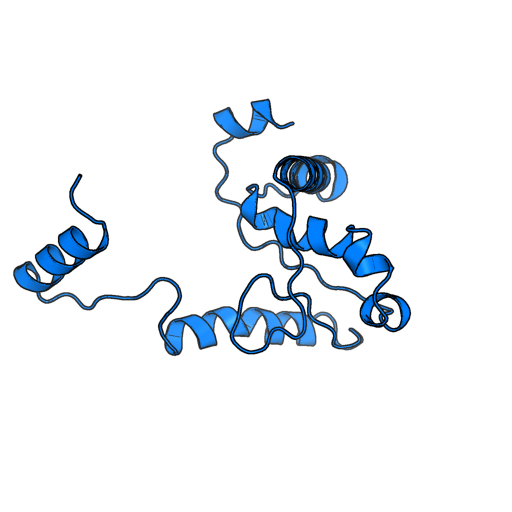7 -8.079 -7.716 1.00 82.00 100 PHE A C 1
ATOM 746 O O . PHE A 1 100 ? 13.617 -9.219 -8.055 1.00 82.00 100 PHE A O 1
ATOM 753 N N . ARG A 1 101 ? 14.615 -7.254 -8.518 1.00 81.56 101 ARG A N 1
ATOM 754 C CA . ARG A 1 101 ? 14.972 -7.577 -9.915 1.00 81.56 101 ARG A CA 1
ATOM 755 C C . ARG A 1 101 ? 15.812 -8.849 -10.058 1.00 81.56 101 ARG A C 1
ATOM 757 O O . ARG A 1 101 ? 15.698 -9.565 -11.051 1.00 81.56 101 ARG A O 1
ATOM 764 N N . ASN A 1 102 ? 16.641 -9.148 -9.060 1.00 82.69 102 ASN A N 1
ATOM 765 C CA . ASN A 1 102 ? 17.471 -10.352 -9.037 1.00 82.69 102 ASN A CA 1
ATOM 766 C C . ASN A 1 102 ? 16.720 -11.604 -8.548 1.00 82.69 102 ASN A C 1
ATOM 768 O O . ASN A 1 102 ? 17.237 -12.717 -8.672 1.00 82.69 102 ASN A O 1
ATOM 772 N N . ASN A 1 103 ? 15.506 -11.452 -8.014 1.00 76.75 103 ASN A N 1
ATOM 773 C CA . ASN A 1 103 ? 14.702 -12.557 -7.512 1.00 76.75 103 ASN A CA 1
ATOM 774 C C . ASN A 1 103 ? 14.067 -13.359 -8.661 1.00 76.75 103 ASN A C 1
ATOM 776 O O . ASN A 1 103 ? 13.656 -12.804 -9.681 1.00 76.75 103 ASN A O 1
ATOM 780 N N . LEU A 1 104 ? 13.898 -14.669 -8.467 1.00 72.94 104 LEU A N 1
ATOM 781 C CA . LEU A 1 104 ? 13.134 -15.515 -9.389 1.00 72.94 104 LEU A CA 1
ATOM 782 C C . LEU A 1 104 ? 11.694 -15.002 -9.568 1.00 72.94 104 LEU A C 1
ATOM 784 O O . LEU A 1 104 ? 11.132 -15.088 -10.654 1.00 72.94 104 LEU A O 1
ATOM 788 N N . ALA A 1 105 ? 11.122 -14.398 -8.521 1.00 73.44 105 ALA A N 1
ATOM 789 C CA . ALA A 1 105 ? 9.824 -13.742 -8.579 1.00 73.44 105 ALA A CA 1
ATOM 790 C C . ALA A 1 105 ? 9.739 -12.686 -9.686 1.00 73.44 105 ALA A C 1
ATOM 792 O O . ALA A 1 105 ? 8.750 -12.687 -10.401 1.00 73.44 105 ALA A O 1
ATOM 793 N N . TRP A 1 106 ? 10.766 -11.855 -9.868 1.00 76.50 106 TRP A N 1
ATOM 794 C CA . TRP A 1 106 ? 10.790 -10.849 -10.930 1.00 76.50 106 TRP A CA 1
ATOM 795 C C . TRP A 1 106 ? 10.842 -11.479 -12.322 1.00 76.50 106 TRP A C 1
ATOM 797 O O . TRP A 1 106 ? 10.084 -11.093 -13.202 1.00 76.50 106 TRP A O 1
ATOM 807 N N . LYS A 1 107 ? 11.703 -12.487 -12.511 1.00 77.62 107 LYS A N 1
ATOM 808 C CA . LYS A 1 107 ? 11.905 -13.143 -13.817 1.00 77.62 107 LYS A CA 1
ATOM 809 C C . LYS A 1 107 ? 10.675 -13.900 -14.318 1.00 77.62 107 LYS A C 1
ATOM 811 O O . LYS A 1 107 ? 10.529 -14.087 -15.518 1.00 77.62 107 LYS A O 1
ATOM 816 N N . GLU A 1 108 ? 9.829 -14.355 -13.402 1.00 75.50 108 GLU A N 1
ATOM 817 C CA . GLU A 1 108 ? 8.610 -15.109 -13.706 1.00 75.50 108 GLU A CA 1
ATOM 818 C C . GLU A 1 108 ? 7.346 -14.234 -13.719 1.00 75.50 108 GLU A C 1
ATOM 820 O O . GLU A 1 108 ? 6.263 -14.748 -13.985 1.00 75.50 108 GLU A O 1
ATOM 825 N N . CYS A 1 109 ? 7.451 -12.938 -13.404 1.00 72.69 109 CYS A N 1
ATOM 826 C CA . CYS A 1 109 ? 6.310 -12.027 -13.391 1.00 72.69 109 CYS A CA 1
ATOM 827 C C . CYS A 1 109 ? 6.229 -11.221 -14.686 1.00 72.69 109 CYS A C 1
ATOM 829 O O . CYS A 1 109 ? 7.134 -10.450 -14.996 1.00 72.69 109 CYS A O 1
ATOM 831 N N . ASN A 1 110 ? 5.094 -11.309 -15.383 1.00 75.00 110 ASN A N 1
ATOM 832 C CA . ASN A 1 110 ? 4.809 -10.443 -16.531 1.00 75.00 110 ASN A CA 1
ATOM 833 C C . ASN A 1 110 ? 4.113 -9.136 -16.130 1.00 75.00 110 ASN A C 1
ATOM 835 O O . ASN A 1 110 ? 4.193 -8.140 -16.847 1.00 75.00 110 ASN A O 1
ATOM 839 N N . GLN A 1 111 ? 3.402 -9.143 -15.000 1.00 78.25 111 GLN A N 1
ATOM 840 C CA . GLN A 1 111 ? 2.640 -8.004 -14.499 1.00 78.25 111 GLN A CA 1
ATOM 841 C C . GLN A 1 111 ? 2.841 -7.874 -12.994 1.00 78.25 111 GLN A C 1
ATOM 843 O O . GLN A 1 111 ? 2.652 -8.831 -12.246 1.00 78.25 111 GLN A O 1
ATOM 848 N N . ILE A 1 112 ? 3.228 -6.679 -12.557 1.00 81.19 112 ILE A N 1
ATOM 849 C CA . ILE A 1 112 ? 3.448 -6.356 -11.150 1.00 81.19 112 ILE A CA 1
ATOM 850 C C . ILE A 1 112 ? 2.504 -5.218 -10.804 1.00 81.19 112 ILE A C 1
ATOM 852 O O . ILE A 1 112 ? 2.595 -4.141 -11.389 1.00 81.19 112 ILE A O 1
ATOM 856 N N . ALA A 1 113 ? 1.615 -5.454 -9.846 1.00 84.62 113 ALA A N 1
ATOM 857 C CA . ALA A 1 113 ? 0.854 -4.384 -9.228 1.00 84.62 113 ALA A CA 1
ATOM 858 C C . ALA A 1 113 ? 1.552 -3.889 -7.969 1.00 84.62 113 ALA A C 1
ATOM 860 O O . ALA A 1 113 ? 2.102 -4.666 -7.183 1.00 84.62 113 ALA A O 1
ATOM 861 N N . ILE A 1 114 ? 1.476 -2.580 -7.789 1.00 87.81 114 ILE A N 1
ATOM 862 C CA . ILE A 1 114 ? 2.032 -1.857 -6.657 1.00 87.81 114 ILE A CA 1
ATOM 863 C C . ILE A 1 114 ? 0.861 -1.162 -5.974 1.00 87.81 114 ILE A C 1
ATOM 865 O O . ILE A 1 114 ? 0.064 -0.500 -6.636 1.00 87.81 114 ILE A O 1
ATOM 869 N N . ILE A 1 115 ? 0.754 -1.329 -4.658 1.00 88.94 115 ILE A N 1
ATOM 870 C CA . ILE A 1 115 ? -0.237 -0.623 -3.847 1.00 88.94 115 ILE A CA 1
ATOM 871 C C . ILE A 1 115 ? 0.418 0.663 -3.348 1.00 88.94 115 ILE A C 1
ATOM 873 O O . ILE A 1 115 ? 1.436 0.603 -2.663 1.00 88.94 115 ILE A O 1
ATOM 877 N N . LEU A 1 116 ? -0.165 1.809 -3.694 1.00 91.75 116 LEU A N 1
ATOM 878 C CA . LEU A 1 116 ? 0.172 3.097 -3.091 1.00 91.75 116 LEU A CA 1
ATOM 879 C C . LEU A 1 116 ? -0.736 3.273 -1.871 1.00 91.75 116 LEU A C 1
ATOM 881 O O . LEU A 1 116 ? -1.919 3.564 -2.029 1.00 91.75 116 LEU A O 1
ATOM 885 N N . SER A 1 117 ? -0.224 2.973 -0.676 1.00 88.25 117 SER A N 1
ATOM 886 C CA . SER A 1 117 ? -1.073 2.761 0.507 1.00 88.25 117 SER A CA 1
ATOM 887 C C . SER A 1 117 ? -1.589 4.045 1.147 1.00 88.25 117 SER A C 1
ATOM 889 O O . SER A 1 117 ? -2.673 4.035 1.724 1.00 88.25 117 SER A O 1
ATOM 891 N N . GLU A 1 118 ? -0.817 5.129 1.078 1.00 87.19 118 GLU A N 1
ATOM 892 C CA . GLU A 1 118 ? -1.104 6.356 1.816 1.00 87.19 118 GLU A CA 1
ATOM 893 C C . GLU A 1 118 ? -0.770 7.612 0.997 1.00 87.19 118 GLU A C 1
ATOM 895 O O . GLU A 1 118 ? 0.132 7.620 0.155 1.00 87.19 118 GLU A O 1
ATOM 900 N N . GLY A 1 119 ? -1.519 8.685 1.253 1.00 88.12 119 GLY A N 1
ATOM 901 C CA . GLY A 1 119 ? -1.390 9.965 0.554 1.00 88.12 119 GLY A CA 1
ATOM 902 C C . GLY A 1 119 ? -1.763 11.170 1.405 1.00 88.12 119 GLY A C 1
ATOM 903 O O . GLY A 1 119 ? -2.118 12.216 0.861 1.00 88.12 119 GLY A O 1
ATOM 904 N N . ASN A 1 120 ? -1.703 11.039 2.734 1.00 89.69 120 ASN A N 1
ATOM 905 C CA . ASN A 1 120 ? -1.971 12.156 3.630 1.00 89.69 120 ASN A CA 1
ATOM 906 C C . ASN A 1 120 ? -0.717 13.028 3.771 1.00 89.69 120 ASN A C 1
ATOM 908 O O . ASN A 1 120 ? 0.046 12.913 4.725 1.00 89.69 120 ASN A O 1
ATOM 912 N N . VAL A 1 121 ? -0.492 13.883 2.778 1.00 84.88 121 VAL A N 1
ATOM 913 C CA . VAL A 1 121 ? 0.741 14.659 2.661 1.00 84.88 121 VAL A CA 1
ATOM 914 C C . VAL A 1 121 ? 0.541 16.096 3.124 1.00 84.88 121 VAL A C 1
ATOM 916 O O . VAL A 1 121 ? -0.274 16.827 2.559 1.00 84.88 121 VAL A O 1
ATOM 919 N N . ASP A 1 122 ? 1.361 16.539 4.079 1.00 87.88 122 ASP A N 1
ATOM 920 C CA . ASP A 1 122 ? 1.573 17.969 4.300 1.00 87.88 122 ASP A CA 1
ATOM 921 C C . ASP A 1 122 ? 2.412 18.552 3.156 1.00 87.88 122 ASP A C 1
ATOM 923 O O . ASP A 1 122 ? 3.596 18.245 3.005 1.00 87.88 122 ASP A O 1
ATOM 927 N N . LEU A 1 123 ? 1.796 19.410 2.340 1.00 83.94 123 LEU A N 1
ATOM 928 C CA . LEU A 1 123 ? 2.460 20.002 1.180 1.00 83.94 123 LEU A CA 1
ATOM 929 C C . LEU A 1 123 ? 3.591 20.961 1.568 1.00 83.94 123 LEU A C 1
ATOM 931 O O . LEU A 1 123 ? 4.509 21.132 0.772 1.00 83.94 123 LEU A O 1
ATOM 935 N N . GLY A 1 124 ? 3.554 21.555 2.767 1.00 86.38 124 GLY A N 1
ATOM 936 C CA . GLY A 1 124 ? 4.657 22.382 3.262 1.00 86.38 124 GLY A CA 1
ATOM 937 C C . GLY A 1 124 ? 5.949 21.575 3.353 1.00 86.38 124 GLY A C 1
ATOM 938 O O . GLY A 1 124 ? 6.956 21.934 2.748 1.00 86.38 124 GLY A O 1
ATOM 939 N N . SER A 1 125 ? 5.872 20.433 4.031 1.00 80.94 125 SER A N 1
ATOM 940 C CA . SER A 1 125 ? 6.990 19.501 4.190 1.00 80.94 125 SER A CA 1
ATOM 941 C C . SER A 1 125 ? 7.338 18.774 2.884 1.00 80.94 125 SER A C 1
ATOM 943 O O . SER A 1 125 ? 8.506 18.543 2.589 1.00 80.94 125 SER A O 1
ATOM 945 N N . ALA A 1 126 ? 6.347 18.428 2.057 1.00 77.81 126 ALA A N 1
ATOM 946 C CA . ALA A 1 126 ? 6.581 17.684 0.817 1.00 77.81 126 ALA A CA 1
ATOM 947 C C . ALA A 1 126 ? 7.370 18.464 -0.238 1.00 77.81 126 ALA A C 1
ATOM 949 O O . ALA A 1 126 ? 8.125 17.857 -0.994 1.00 77.81 126 ALA A O 1
ATOM 950 N N . VAL A 1 127 ? 7.226 19.792 -0.283 1.00 80.12 127 VAL A N 1
ATOM 951 C CA . VAL A 1 127 ? 7.988 20.650 -1.206 1.00 80.12 127 VAL A CA 1
ATOM 952 C C . VAL A 1 127 ? 9.494 20.582 -0.934 1.00 80.12 127 VAL A C 1
ATOM 954 O O . VAL A 1 127 ? 10.276 20.718 -1.866 1.00 80.12 127 VAL A O 1
ATOM 957 N N . GLU A 1 128 ? 9.929 20.288 0.294 1.00 79.94 128 GLU A N 1
ATOM 958 C CA . GLU A 1 128 ? 11.356 20.061 0.588 1.00 79.94 128 GLU A CA 1
ATOM 959 C C . GLU A 1 128 ? 11.906 18.816 -0.126 1.00 79.94 128 GLU A C 1
ATOM 961 O O . GLU A 1 128 ? 13.107 18.687 -0.383 1.00 79.94 128 GLU A O 1
ATOM 966 N N . PHE A 1 129 ? 11.011 17.892 -0.470 1.00 72.06 129 PHE A N 1
ATOM 967 C CA . PHE A 1 129 ? 11.323 16.606 -1.061 1.00 72.06 129 PHE A CA 1
ATOM 968 C C . PHE A 1 129 ? 10.963 16.504 -2.539 1.00 72.06 129 PHE A C 1
ATOM 970 O O . PHE A 1 129 ? 11.159 15.418 -3.077 1.00 72.06 129 PHE A O 1
ATOM 977 N N . ILE A 1 130 ? 10.497 17.566 -3.199 1.00 68.12 130 ILE A N 1
ATOM 978 C CA . ILE A 1 130 ? 10.199 17.610 -4.643 1.00 68.12 130 ILE A CA 1
ATOM 979 C C . ILE A 1 130 ? 11.219 18.537 -5.302 1.00 68.12 130 ILE A C 1
ATOM 981 O O . ILE A 1 130 ? 12.125 18.002 -5.988 1.00 68.12 130 ILE A O 1
#

InterPro domains:
  IPR036052 Tryptophan synthase beta chain-like, PALP domain superfamily [G3DSA:3.40.50.1100] (2-23)
  IPR036052 Tryptophan synthase beta chain-like, PALP domain superfamily [G3DSA:3.40.50.1100] (24-54)
  IPR036052 Tryptophan synthase beta chain-like, PALP domain superfamily [G3DSA:3.40.50.1100] (55-130)
  IPR036052 Tryptophan synthase beta chain-like, PALP domain superfamily [SSF53686] (3-123)

Secondary structure (DSSP, 8-state):
---HHHHHHHHHHHH-PPP--SSSSHHHHHHHHHHHHHHHHH-TT--S----SS-TT-S------HHHHHHHHHHIIIII-----HHHHHHHHHHHSHHHHTSHHHHT-S------------HHHHGGG-

pLDDT: mean 83.31, std 12.5, range [42.81, 96.88]